Protein AF-A0A9C8JE12-F1 (afdb_monomer_lite)

Radius of gyration: 13.04 Å; chains: 1; bounding box: 27×25×39 Å

Structure (mmCIF, N/CA/C/O backbone):
data_AF-A0A9C8JE12-F1
#
_entry.id   AF-A0A9C8JE12-F1
#
loop_
_atom_site.group_PDB
_atom_site.id
_atom_site.type_symbol
_atom_site.label_atom_id
_atom_site.label_alt_id
_atom_site.label_comp_id
_atom_site.label_asym_id
_atom_site.label_entity_id
_atom_site.label_seq_id
_atom_site.pdbx_PDB_ins_code
_atom_site.Cartn_x
_atom_site.Cartn_y
_atom_site.Cartn_z
_atom_site.occupancy
_atom_site.B_iso_or_equiv
_atom_site.auth_seq_id
_atom_site.auth_comp_id
_atom_site.auth_asym_id
_atom_site.auth_atom_id
_atom_site.pdbx_PDB_model_num
ATOM 1 N N . MET A 1 1 ? -11.491 -15.422 -27.405 1.00 33.59 1 MET A N 1
ATOM 2 C CA . MET A 1 1 ? -12.211 -15.030 -26.173 1.00 33.59 1 MET A CA 1
ATOM 3 C C . MET A 1 1 ? -11.175 -14.828 -25.069 1.00 33.59 1 MET A C 1
ATOM 5 O O . MET A 1 1 ? -10.808 -15.779 -24.396 1.00 33.59 1 MET A O 1
ATOM 9 N N . ILE A 1 2 ? -10.594 -13.628 -24.965 1.00 37.97 2 ILE A N 1
ATOM 10 C CA . ILE A 1 2 ? -9.573 -13.327 -23.949 1.00 37.97 2 ILE A CA 1
ATOM 11 C C . ILE A 1 2 ? -10.324 -12.808 -22.727 1.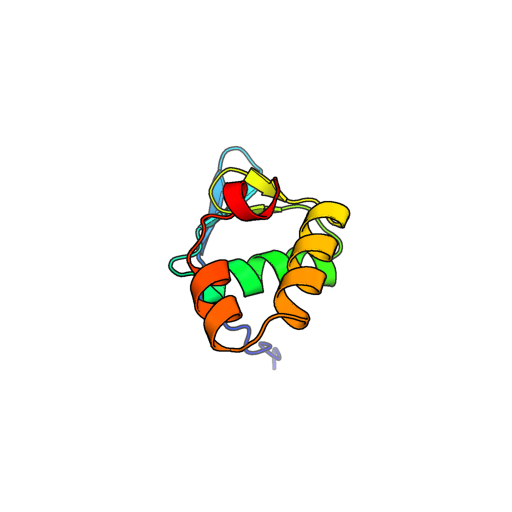00 37.97 2 ILE A C 1
ATOM 13 O O . ILE A 1 2 ? -10.998 -11.783 -22.804 1.00 37.97 2 ILE A O 1
ATOM 17 N N . LYS A 1 3 ? -10.273 -13.560 -21.625 1.00 37.47 3 LYS A N 1
ATOM 18 C CA . LYS A 1 3 ? -10.844 -13.149 -20.341 1.00 37.47 3 LYS A CA 1
ATOM 19 C C . LYS A 1 3 ? -9.992 -12.007 -19.792 1.00 37.47 3 LYS A C 1
ATOM 21 O O . LYS A 1 3 ? -9.021 -12.236 -19.078 1.00 37.47 3 LYS A O 1
ATOM 26 N N . THR A 1 4 ? -10.336 -10.779 -20.159 1.00 34.97 4 THR A N 1
ATOM 27 C CA . THR A 1 4 ? -9.825 -9.582 -19.497 1.00 34.97 4 THR A CA 1
ATOM 28 C C . THR A 1 4 ? -10.378 -9.605 -18.081 1.00 34.97 4 THR A C 1
ATOM 30 O O . THR A 1 4 ? -11.532 -9.255 -17.852 1.00 34.97 4 THR A O 1
ATOM 33 N N . ALA A 1 5 ? -9.576 -10.084 -17.130 1.00 41.62 5 ALA A N 1
ATOM 34 C CA . ALA A 1 5 ? -9.830 -9.819 -15.727 1.00 41.62 5 ALA A CA 1
ATOM 35 C C . ALA A 1 5 ? -9.960 -8.300 -15.585 1.00 41.62 5 ALA A C 1
ATOM 37 O O . ALA A 1 5 ? -9.035 -7.556 -15.925 1.00 41.62 5 ALA A O 1
ATOM 38 N N . THR A 1 6 ? -11.142 -7.857 -15.169 1.00 43.75 6 THR A N 1
ATOM 39 C CA . THR A 1 6 ? -11.494 -6.478 -14.842 1.00 43.75 6 THR A CA 1
ATOM 40 C C . THR A 1 6 ? -10.585 -5.985 -13.717 1.00 43.75 6 THR A C 1
ATOM 42 O O . THR A 1 6 ? -10.966 -5.963 -12.553 1.00 43.75 6 THR A O 1
ATOM 45 N N . ASN A 1 7 ? -9.339 -5.643 -14.034 1.00 41.97 7 ASN A N 1
ATOM 46 C CA . ASN A 1 7 ? -8.410 -5.078 -13.071 1.00 41.97 7 ASN A CA 1
ATOM 47 C C . ASN A 1 7 ? -8.633 -3.570 -13.050 1.00 41.97 7 ASN A C 1
ATOM 49 O O . ASN A 1 7 ? -8.263 -2.867 -13.992 1.00 41.97 7 ASN A O 1
ATOM 53 N N . MET A 1 8 ? -9.269 -3.098 -11.975 1.00 44.44 8 MET A N 1
ATOM 54 C CA . MET A 1 8 ? -9.357 -1.691 -11.578 1.00 44.44 8 MET A CA 1
ATOM 55 C C . MET A 1 8 ? -7.948 -1.077 -11.530 1.00 44.44 8 MET A C 1
ATOM 57 O O . MET A 1 8 ? -7.303 -1.045 -10.487 1.00 44.44 8 MET A O 1
ATOM 61 N N . LYS A 1 9 ? -7.438 -0.592 -12.665 1.00 48.81 9 LYS A N 1
ATOM 62 C CA . LYS A 1 9 ? -6.201 0.196 -12.730 1.00 48.81 9 LYS A CA 1
ATOM 63 C C . LYS A 1 9 ? -6.532 1.644 -12.390 1.00 48.81 9 LYS A C 1
ATOM 65 O O . LYS A 1 9 ? -6.582 2.497 -13.269 1.00 48.81 9 LYS A O 1
ATOM 70 N N . THR A 1 10 ? -6.806 1.913 -11.119 1.00 53.75 10 THR A N 1
ATOM 71 C CA . THR A 1 10 ? -7.041 3.277 -10.618 1.00 53.75 10 THR A CA 1
ATOM 72 C C . THR A 1 10 ? -5.739 4.058 -10.389 1.00 53.75 10 THR A C 1
ATOM 74 O O . THR A 1 10 ? -5.773 5.250 -10.113 1.00 53.75 10 THR A O 1
ATOM 77 N N . TYR A 1 11 ? -4.575 3.430 -10.597 1.00 62.38 11 TYR A N 1
ATOM 78 C CA . TYR A 1 11 ? -3.257 4.064 -10.543 1.00 62.38 11 TYR A CA 1
ATOM 79 C C . TYR A 1 11 ? -2.464 3.878 -11.847 1.00 62.38 11 TYR A C 1
ATOM 81 O O . TYR A 1 11 ? -2.516 2.828 -12.498 1.00 62.38 11 TYR A O 1
ATOM 89 N N . ARG A 1 12 ? -1.705 4.911 -12.241 1.00 63.38 12 ARG A N 1
ATOM 90 C CA . ARG A 1 12 ? -0.880 4.904 -13.460 1.00 63.38 12 ARG A CA 1
ATOM 91 C C . ARG A 1 12 ? 0.464 4.242 -13.154 1.00 63.38 12 ARG A C 1
ATOM 93 O O . ARG A 1 12 ? 1.236 4.768 -12.358 1.00 63.38 12 ARG A O 1
ATOM 100 N N . ARG A 1 13 ? 0.757 3.115 -13.815 1.00 62.56 13 ARG A N 1
ATOM 101 C CA . ARG A 1 13 ? 2.102 2.514 -13.836 1.00 62.56 13 ARG A CA 1
ATOM 102 C C . ARG A 1 13 ? 2.915 3.194 -14.939 1.00 62.56 13 ARG A C 1
ATOM 104 O O . ARG A 1 13 ? 2.597 3.033 -16.117 1.00 62.56 13 ARG A O 1
ATOM 111 N N . VAL A 1 14 ? 3.928 3.968 -14.571 1.00 63.28 14 VAL A N 1
ATOM 112 C CA . VAL A 1 14 ? 4.897 4.565 -15.499 1.00 63.28 14 VAL A CA 1
ATOM 113 C C . VAL A 1 14 ? 6.221 3.818 -15.395 1.00 63.28 14 VAL A C 1
ATOM 115 O O . VAL A 1 14 ? 6.608 3.372 -14.321 1.00 63.28 14 VAL A O 1
ATOM 118 N N . ARG A 1 15 ? 6.922 3.638 -16.515 1.00 61.06 15 ARG A N 1
ATOM 119 C CA . ARG A 1 15 ? 8.315 3.188 -16.476 1.00 61.06 15 ARG A CA 1
ATOM 120 C C . ARG A 1 15 ? 9.185 4.424 -16.306 1.00 61.06 15 ARG A C 1
ATOM 122 O O . ARG A 1 15 ? 9.307 5.198 -17.250 1.00 61.06 15 ARG A O 1
ATOM 129 N N . GLN A 1 16 ? 9.774 4.599 -15.129 1.00 53.09 16 GLN A N 1
ATOM 130 C CA . GLN A 1 16 ? 10.836 5.580 -14.917 1.00 53.09 16 GLN A CA 1
ATOM 131 C C . GLN A 1 16 ? 12.159 4.835 -14.777 1.00 53.09 16 GLN A C 1
ATOM 133 O O . GLN A 1 16 ? 12.303 3.989 -13.898 1.00 53.09 16 GLN A O 1
ATOM 138 N N . HIS A 1 17 ? 13.114 5.120 -15.667 1.00 47.28 17 HIS A N 1
ATOM 139 C CA . HIS A 1 17 ? 14.466 4.542 -15.631 1.00 47.28 17 HIS A CA 1
ATOM 140 C C . HIS A 1 17 ? 14.505 3.000 -15.556 1.00 47.28 17 HIS A C 1
ATOM 142 O O . HIS A 1 17 ? 15.338 2.425 -14.868 1.00 47.28 17 HIS A O 1
ATOM 148 N N . GLY A 1 18 ? 13.583 2.317 -16.246 1.00 59.50 18 GLY A N 1
ATOM 149 C CA . GLY A 1 18 ? 13.500 0.848 -16.255 1.00 59.50 18 GLY A CA 1
ATOM 150 C C . GLY A 1 18 ? 12.709 0.228 -15.095 1.00 59.50 18 GLY A C 1
ATOM 151 O O . GLY A 1 18 ? 12.364 -0.948 -15.174 1.00 59.50 18 GLY A O 1
ATOM 152 N N . THR A 1 19 ? 12.323 1.015 -14.087 1.00 59.31 19 THR A N 1
ATOM 153 C CA . THR A 1 19 ? 11.531 0.562 -12.934 1.00 59.31 19 THR A CA 1
ATOM 154 C C . THR A 1 19 ? 10.062 0.949 -13.099 1.00 59.31 19 THR A C 1
ATOM 156 O O . THR A 1 19 ? 9.737 2.059 -13.527 1.00 59.31 19 THR A O 1
ATOM 159 N N . LEU A 1 20 ? 9.150 0.028 -12.769 1.00 65.94 20 LEU A N 1
ATOM 160 C CA . LEU A 1 20 ? 7.719 0.324 -12.713 1.00 65.94 20 LEU A CA 1
ATOM 161 C C . LEU A 1 20 ? 7.428 1.181 -11.479 1.00 65.94 20 LEU A C 1
ATOM 163 O O . LEU A 1 20 ? 7.594 0.731 -10.345 1.00 65.94 20 LEU A O 1
ATOM 167 N N . GLU A 1 21 ? 6.966 2.401 -11.716 1.00 71.31 21 GLU A N 1
ATOM 168 C CA . GLU A 1 21 ? 6.521 3.329 -10.690 1.00 71.31 21 GLU A CA 1
ATOM 169 C C . GLU A 1 21 ? 5.009 3.500 -10.749 1.00 71.31 21 GLU A C 1
ATOM 171 O O . GLU A 1 21 ? 4.417 3.746 -11.801 1.00 71.31 21 GLU A O 1
ATOM 176 N N . THR A 1 22 ? 4.386 3.340 -9.593 1.00 75.75 22 THR A N 1
ATOM 177 C CA . THR A 1 22 ? 2.978 3.589 -9.362 1.00 75.75 22 THR A CA 1
ATOM 178 C C . THR A 1 22 ? 2.825 4.953 -8.716 1.00 75.75 22 THR A C 1
ATOM 180 O O . THR A 1 22 ? 3.307 5.179 -7.607 1.00 75.75 22 THR A O 1
ATOM 183 N N . ILE A 1 23 ? 2.114 5.839 -9.409 1.00 67.88 23 ILE A N 1
ATOM 184 C CA . ILE A 1 23 ? 1.686 7.126 -8.863 1.00 67.88 23 ILE A CA 1
ATOM 185 C C . ILE A 1 23 ? 0.226 6.962 -8.459 1.00 67.88 23 ILE A C 1
ATOM 187 O O . ILE A 1 23 ? -0.658 6.846 -9.318 1.00 67.88 23 ILE A O 1
ATOM 191 N N . ALA A 1 24 ? -0.022 6.886 -7.155 1.00 71.12 24 ALA A N 1
ATOM 192 C CA . ALA A 1 24 ? -1.377 6.784 -6.643 1.00 71.12 24 ALA A CA 1
ATOM 193 C C . ALA A 1 24 ? -2.024 8.175 -6.642 1.00 71.12 24 ALA A C 1
ATOM 195 O O . ALA A 1 24 ? -1.561 9.087 -5.963 1.00 71.12 24 ALA A O 1
ATOM 196 N N . GLY A 1 25 ? -3.115 8.343 -7.395 1.00 69.56 25 GLY A N 1
ATOM 197 C CA . GLY A 1 25 ? -3.847 9.615 -7.439 1.00 69.56 25 GLY A CA 1
ATOM 198 C C . GLY A 1 25 ? -4.582 9.943 -6.133 1.00 69.56 25 GLY A C 1
ATOM 199 O O . GLY A 1 25 ? -4.971 11.086 -5.914 1.00 69.56 25 GLY A O 1
ATOM 200 N N . ASN A 1 26 ? -4.783 8.951 -5.260 1.00 83.69 26 ASN A N 1
ATOM 201 C CA . ASN A 1 26 ? -5.395 9.100 -3.943 1.00 83.69 26 ASN A CA 1
ATOM 202 C C . ASN A 1 26 ? -4.960 7.965 -2.992 1.00 83.69 26 ASN A C 1
ATOM 204 O O . ASN A 1 26 ? -4.314 6.993 -3.389 1.00 83.69 26 ASN A O 1
ATOM 208 N N . GLY A 1 27 ? -5.361 8.075 -1.724 1.00 85.88 27 GLY A N 1
ATOM 209 C CA . GLY A 1 27 ? -4.989 7.126 -0.676 1.00 85.88 27 GLY A CA 1
ATOM 210 C C . GLY A 1 27 ? -5.501 5.697 -0.855 1.00 85.88 27 GLY A C 1
ATOM 211 O O . GLY A 1 27 ? -4.811 4.747 -0.491 1.00 85.88 27 GLY A O 1
ATOM 212 N N . LYS A 1 28 ? -6.689 5.511 -1.438 1.00 87.38 28 LYS A N 1
ATOM 213 C CA . LYS A 1 28 ? -7.242 4.169 -1.679 1.00 87.38 28 LYS A CA 1
ATOM 214 C C . LYS A 1 28 ? -6.409 3.427 -2.722 1.00 87.3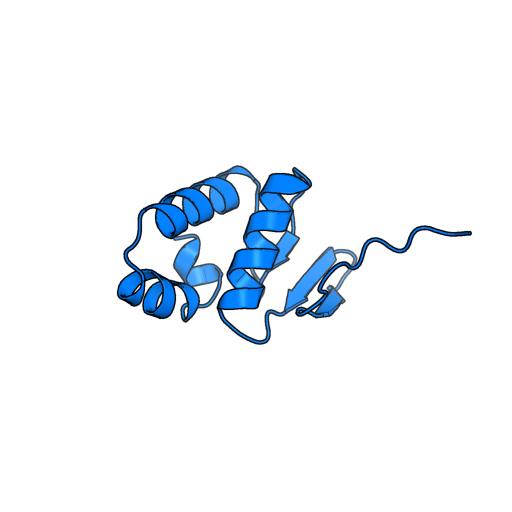8 28 LYS A C 1
ATOM 216 O O . LYS A 1 28 ? -6.096 2.251 -2.547 1.00 87.38 28 LYS A O 1
ATOM 221 N N . ASP A 1 29 ? -6.002 4.136 -3.767 1.00 88.88 29 ASP A N 1
ATOM 222 C CA . ASP A 1 29 ? -5.187 3.575 -4.841 1.00 88.88 29 ASP A CA 1
ATOM 223 C C . ASP A 1 29 ? -3.779 3.225 -4.363 1.00 88.88 29 ASP A C 1
ATOM 225 O O . ASP A 1 29 ? -3.234 2.200 -4.765 1.00 88.88 29 ASP A O 1
ATOM 229 N N . ARG A 1 30 ? -3.229 4.016 -3.435 1.00 91.44 30 ARG A N 1
ATOM 230 C CA . ARG A 1 30 ? -1.953 3.728 -2.772 1.00 91.44 30 ARG A CA 1
ATOM 231 C C . ARG A 1 30 ? -2.004 2.419 -2.000 1.00 91.44 30 ARG A C 1
ATOM 233 O O . ARG A 1 30 ? -1.157 1.559 -2.210 1.00 91.44 30 ARG A O 1
ATOM 240 N N . ILE A 1 31 ? -3.019 2.238 -1.157 1.00 93.75 31 ILE A N 1
ATOM 241 C CA . ILE A 1 31 ? -3.192 0.996 -0.392 1.00 93.75 31 ILE A CA 1
ATOM 242 C C . ILE A 1 31 ? -3.375 -0.203 -1.330 1.00 93.75 31 ILE A C 1
ATOM 244 O O . ILE A 1 31 ? -2.784 -1.256 -1.100 1.00 93.75 31 ILE A O 1
ATOM 248 N N . ASN A 1 32 ? -4.120 -0.050 -2.427 1.00 91.75 32 ASN A N 1
ATOM 249 C CA . ASN A 1 32 ? -4.268 -1.112 -3.427 1.00 91.75 32 ASN A CA 1
ATOM 250 C C . ASN A 1 32 ? -2.943 -1.450 -4.133 1.00 91.75 32 ASN A C 1
ATOM 252 O O . ASN A 1 32 ? -2.639 -2.625 -4.345 1.00 91.75 32 ASN A O 1
ATOM 256 N N . ALA A 1 33 ? -2.138 -0.442 -4.473 1.00 89.81 33 ALA A N 1
ATOM 257 C CA . ALA A 1 33 ? -0.816 -0.645 -5.054 1.00 89.81 33 ALA A CA 1
ATOM 258 C C . ALA A 1 33 ? 0.122 -1.381 -4.084 1.00 89.81 33 ALA A C 1
ATOM 260 O O . ALA A 1 33 ? 0.785 -2.335 -4.484 1.00 89.81 33 ALA A O 1
ATOM 261 N N . ILE A 1 34 ? 0.112 -1.006 -2.800 1.00 92.06 34 ILE A N 1
ATOM 262 C CA . ILE A 1 34 ? 0.881 -1.683 -1.744 1.00 92.06 34 ILE A CA 1
ATOM 263 C C . ILE A 1 34 ? 0.406 -3.134 -1.576 1.00 92.06 34 ILE A C 1
ATOM 265 O O . ILE A 1 34 ? 1.221 -4.050 -1.532 1.00 92.06 34 ILE A O 1
ATOM 269 N N . ARG A 1 35 ? -0.906 -3.391 -1.586 1.00 94.25 35 ARG A N 1
ATOM 270 C CA . ARG A 1 35 ? -1.446 -4.764 -1.561 1.00 94.25 35 ARG A CA 1
ATOM 271 C C . ARG A 1 35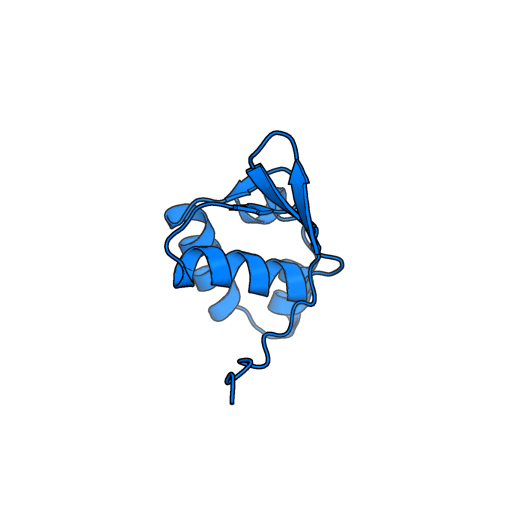 ? -1.025 -5.592 -2.776 1.00 94.25 35 ARG A C 1
ATOM 273 O O . ARG A 1 35 ? -0.843 -6.800 -2.654 1.00 94.25 35 ARG A O 1
ATOM 280 N N . THR A 1 36 ? -0.843 -4.959 -3.933 1.00 90.44 36 THR A N 1
ATOM 281 C CA . THR A 1 36 ? -0.374 -5.637 -5.151 1.00 90.44 36 THR A CA 1
ATOM 282 C C . THR A 1 36 ? 1.073 -6.108 -5.011 1.00 90.44 36 THR A C 1
ATOM 284 O O . THR A 1 36 ? 1.371 -7.211 -5.446 1.00 90.44 36 THR A O 1
ATOM 287 N N . VAL A 1 37 ? 1.946 -5.341 -4.346 1.00 91.19 37 VAL A N 1
ATOM 288 C CA . VAL A 1 37 ? 3.326 -5.765 -4.008 1.00 91.19 37 VAL A CA 1
ATOM 289 C C . VAL A 1 37 ? 3.301 -7.069 -3.207 1.00 91.19 37 VAL A C 1
ATOM 291 O O . VAL A 1 37 ? 4.017 -8.012 -3.539 1.00 91.19 37 VAL A O 1
ATOM 294 N N . VAL A 1 38 ? 2.416 -7.155 -2.206 1.00 93.69 38 VAL A N 1
ATOM 295 C CA . VAL A 1 38 ? 2.237 -8.371 -1.396 1.00 93.69 38 VAL A CA 1
ATOM 296 C C . VAL A 1 38 ? 1.714 -9.531 -2.242 1.00 93.69 38 VAL A C 1
ATOM 298 O O . VAL A 1 38 ? 2.295 -10.613 -2.248 1.00 93.69 38 VAL A O 1
ATOM 301 N N . HIS A 1 39 ? 0.639 -9.300 -2.996 1.00 92.25 39 HIS A N 1
ATOM 302 C CA . HIS A 1 39 ? -0.015 -10.333 -3.799 1.00 92.25 39 HIS A CA 1
ATOM 303 C C . HIS A 1 39 ? 0.875 -10.869 -4.932 1.00 92.25 39 HIS A C 1
ATOM 305 O O . HIS A 1 39 ? 0.913 -12.071 -5.175 1.00 92.25 39 HIS A O 1
ATOM 311 N N . GLU A 1 40 ? 1.590 -9.991 -5.637 1.00 88.75 40 GLU A N 1
ATOM 312 C CA . GLU A 1 40 ? 2.504 -10.364 -6.723 1.00 88.75 40 GLU A CA 1
ATOM 313 C C . GLU A 1 40 ? 3.864 -10.848 -6.192 1.00 88.75 40 GLU A C 1
ATOM 315 O O . GLU A 1 40 ? 4.648 -11.390 -6.967 1.00 88.75 40 GLU A O 1
ATOM 320 N N . SER A 1 41 ? 4.144 -10.685 -4.888 1.00 90.44 41 SER A N 1
ATOM 321 C CA . SER A 1 41 ? 5.445 -10.985 -4.267 1.00 90.44 41 SER A CA 1
ATOM 322 C C . SER A 1 41 ? 6.614 -10.318 -5.004 1.00 90.44 41 SER A C 1
ATOM 324 O O . SER A 1 41 ? 7.678 -10.904 -5.201 1.00 90.44 41 SER A O 1
ATOM 326 N N . GLN A 1 42 ? 6.400 -9.078 -5.443 1.00 86.81 42 GLN A N 1
ATOM 327 C CA . GLN A 1 42 ? 7.351 -8.277 -6.215 1.00 86.81 42 GLN A CA 1
ATOM 328 C C . GLN A 1 42 ? 7.517 -6.911 -5.573 1.00 86.81 42 GLN A C 1
ATOM 330 O O . GLN A 1 42 ? 6.576 -6.395 -4.986 1.00 86.81 42 GLN A O 1
ATOM 335 N N . PHE A 1 43 ? 8.681 -6.290 -5.746 1.00 87.12 43 PHE A N 1
ATOM 336 C CA . PHE A 1 43 ? 8.892 -4.902 -5.349 1.00 87.12 43 PHE A CA 1
ATOM 337 C C . PHE A 1 43 ? 8.305 -3.934 -6.386 1.00 87.12 43 PHE A C 1
ATOM 339 O O . PHE A 1 43 ? 8.279 -4.214 -7.588 1.00 87.12 43 PHE A O 1
ATOM 346 N N . ALA A 1 44 ? 7.869 -2.761 -5.935 1.00 88.25 44 ALA A N 1
ATOM 347 C CA . ALA A 1 44 ? 7.413 -1.692 -6.819 1.00 88.25 44 ALA A CA 1
ATOM 348 C C . ALA A 1 44 ? 7.811 -0.327 -6.268 1.00 88.25 44 ALA A C 1
ATOM 350 O O . ALA A 1 44 ? 7.893 -0.138 -5.057 1.00 88.25 44 ALA A O 1
ATOM 351 N N . LYS A 1 45 ? 8.015 0.653 -7.151 1.00 88.75 45 LYS A N 1
ATOM 352 C CA . LYS A 1 45 ? 8.172 2.040 -6.717 1.00 88.75 45 LYS A CA 1
ATOM 353 C C . LYS A 1 45 ? 6.779 2.646 -6.526 1.00 88.75 45 LYS A C 1
ATOM 355 O O . LYS A 1 45 ? 5.993 2.643 -7.470 1.00 88.75 45 LYS A O 1
ATOM 360 N N . ILE A 1 46 ? 6.444 3.109 -5.328 1.00 88.81 46 ILE A N 1
ATOM 361 C CA . ILE A 1 46 ? 5.145 3.710 -4.991 1.00 88.81 46 ILE A CA 1
ATOM 362 C C . ILE A 1 46 ? 5.418 5.090 -4.405 1.00 88.81 46 ILE A C 1
ATOM 364 O O . ILE A 1 46 ? 6.159 5.210 -3.433 1.00 88.81 46 ILE A O 1
ATOM 368 N N . ASP A 1 47 ? 4.851 6.127 -5.023 1.00 88.25 47 ASP A N 1
ATOM 369 C CA . ASP A 1 47 ? 5.082 7.535 -4.664 1.00 88.25 47 ASP A CA 1
ATOM 370 C C . ASP A 1 47 ? 6.570 7.875 -4.458 1.00 88.25 47 ASP A C 1
ATOM 372 O O . ASP A 1 47 ? 6.963 8.490 -3.468 1.00 88.25 47 ASP A O 1
ATOM 376 N N . GLY A 1 48 ? 7.429 7.434 -5.380 1.00 86.12 48 GLY A N 1
ATOM 377 C CA . GLY A 1 48 ? 8.858 7.728 -5.318 1.00 86.12 48 GLY A CA 1
ATOM 378 C C . GLY A 1 48 ? 9.700 6.759 -4.475 1.00 86.12 48 GLY A C 1
ATOM 379 O O . GLY A 1 48 ? 10.919 6.749 -4.643 1.00 86.12 48 GLY A O 1
ATOM 380 N N . VAL A 1 49 ? 9.094 5.913 -3.632 1.00 88.50 49 VAL A N 1
ATOM 381 C CA . VAL A 1 49 ? 9.809 5.007 -2.709 1.00 88.50 49 VAL A CA 1
ATOM 382 C C . VAL A 1 49 ? 9.733 3.563 -3.183 1.00 88.50 49 VAL A C 1
ATOM 384 O O . VAL A 1 49 ? 8.687 3.101 -3.633 1.00 88.50 49 VAL A O 1
ATOM 387 N N . MET A 1 50 ? 10.849 2.838 -3.095 1.00 89.75 50 MET A N 1
ATOM 388 C CA . MET A 1 50 ? 10.868 1.403 -3.367 1.00 89.75 50 MET A CA 1
ATOM 389 C C . MET A 1 50 ? 10.192 0.661 -2.216 1.00 89.75 50 MET A C 1
ATOM 391 O O . MET A 1 50 ? 10.670 0.694 -1.089 1.00 89.75 50 MET A O 1
ATOM 395 N N . MET A 1 51 ? 9.080 0.005 -2.521 1.00 91.69 51 MET A N 1
ATOM 396 C CA . MET A 1 51 ? 8.302 -0.780 -1.578 1.00 91.69 51 MET A CA 1
ATOM 397 C C . MET A 1 51 ? 8.615 -2.261 -1.789 1.00 91.69 51 MET A C 1
ATOM 399 O O . MET A 1 51 ? 8.331 -2.810 -2.858 1.00 91.69 51 MET A O 1
ATOM 403 N N . ASP A 1 52 ? 9.224 -2.889 -0.787 1.00 93.44 52 ASP A N 1
ATOM 404 C CA . ASP A 1 52 ? 9.482 -4.328 -0.756 1.00 93.44 52 ASP A CA 1
ATOM 405 C C . ASP A 1 52 ? 8.328 -5.108 -0.095 1.00 93.44 52 ASP A C 1
ATOM 407 O O . ASP A 1 52 ? 7.381 -4.533 0.448 1.00 93.44 52 ASP A O 1
ATOM 411 N N . LEU A 1 53 ? 8.413 -6.440 -0.151 1.00 93.12 53 LEU A N 1
ATOM 412 C CA . LEU A 1 53 ? 7.387 -7.342 0.370 1.00 93.12 53 LEU A CA 1
ATOM 413 C C . LEU A 1 53 ? 7.203 -7.234 1.889 1.00 93.12 53 LEU A C 1
ATOM 415 O O . LEU A 1 53 ? 6.069 -7.294 2.366 1.00 93.12 53 LEU A O 1
ATOM 419 N N . PHE A 1 54 ? 8.286 -7.092 2.651 1.00 93.81 54 PHE A N 1
ATOM 420 C CA . PHE A 1 54 ? 8.230 -7.003 4.107 1.00 93.81 54 PHE A CA 1
ATOM 421 C C . PHE A 1 54 ? 7.546 -5.703 4.533 1.00 93.81 54 PHE A C 1
ATOM 423 O O . PHE A 1 54 ? 6.553 -5.732 5.264 1.00 93.81 54 PHE A O 1
ATOM 430 N N . THR A 1 55 ? 8.003 -4.580 3.983 1.00 94.56 55 THR A N 1
ATOM 431 C CA . THR A 1 55 ? 7.445 -3.253 4.250 1.00 94.56 55 THR A CA 1
ATOM 432 C C . THR A 1 55 ? 5.975 -3.179 3.830 1.00 94.56 55 THR A C 1
ATOM 434 O O . THR A 1 55 ? 5.116 -2.765 4.610 1.00 94.56 55 THR A O 1
ATOM 437 N N . ALA A 1 56 ? 5.638 -3.664 2.629 1.00 95.12 56 ALA A N 1
ATOM 438 C CA . ALA A 1 56 ? 4.254 -3.684 2.160 1.00 95.12 56 ALA A CA 1
ATOM 439 C C . ALA A 1 56 ? 3.344 -4.562 3.030 1.00 95.12 56 ALA A C 1
ATOM 441 O O . ALA A 1 56 ? 2.194 -4.193 3.286 1.00 95.12 56 ALA A O 1
ATOM 442 N N . SER A 1 57 ? 3.854 -5.701 3.506 1.00 95.44 57 SER A N 1
ATOM 443 C CA . SER A 1 57 ? 3.108 -6.596 4.394 1.00 95.44 57 SER A CA 1
ATOM 444 C C . SER A 1 57 ? 2.801 -5.926 5.728 1.00 95.44 57 SER A C 1
ATOM 446 O O . SER A 1 57 ? 1.655 -5.978 6.175 1.00 95.44 57 SER A O 1
ATOM 448 N N . LEU A 1 58 ? 3.781 -5.244 6.330 1.00 95.31 58 LEU A N 1
ATOM 449 C CA . LEU A 1 58 ? 3.586 -4.506 7.578 1.00 95.31 58 LEU A CA 1
ATOM 450 C C . LEU A 1 58 ? 2.525 -3.409 7.418 1.00 95.31 58 LEU A C 1
ATOM 452 O O . LEU A 1 58 ? 1.596 -3.322 8.221 1.00 95.31 58 LEU A O 1
ATOM 456 N N . ILE A 1 59 ? 2.607 -2.625 6.341 1.00 95.31 59 ILE A N 1
ATOM 457 C CA . ILE A 1 59 ? 1.624 -1.574 6.049 1.00 95.31 59 ILE A CA 1
ATOM 458 C C . ILE A 1 59 ? 0.217 -2.162 5.894 1.00 95.31 59 ILE A C 1
ATOM 460 O O . ILE A 1 59 ? -0.741 -1.602 6.428 1.00 95.31 59 ILE A O 1
ATOM 464 N N . CYS A 1 60 ? 0.069 -3.288 5.188 1.00 95.44 60 CYS A N 1
ATOM 465 C CA . CYS A 1 60 ? -1.230 -3.946 5.029 1.00 95.44 60 CYS A CA 1
ATOM 466 C C . CYS A 1 60 ? -1.791 -4.429 6.371 1.00 95.44 60 CYS A C 1
ATOM 468 O O . CYS A 1 60 ? -2.964 -4.194 6.652 1.00 95.44 60 CYS A O 1
ATOM 470 N N . GLN A 1 61 ? -0.956 -5.037 7.216 1.00 96.31 61 GLN A N 1
ATOM 471 C CA . GLN A 1 61 ? -1.362 -5.499 8.545 1.00 96.31 61 GLN A CA 1
ATOM 472 C C . GLN A 1 61 ? -1.841 -4.341 9.422 1.00 96.31 61 GLN A C 1
ATOM 474 O O . GLN A 1 61 ? -2.924 -4.425 10.002 1.00 96.31 61 GLN A O 1
ATOM 479 N N . ILE A 1 62 ? -1.081 -3.240 9.466 1.00 94.88 62 ILE A N 1
ATOM 480 C CA . ILE A 1 62 ? -1.484 -2.023 10.179 1.00 94.88 62 ILE A CA 1
ATOM 481 C C . ILE A 1 62 ? -2.809 -1.521 9.611 1.00 94.88 62 ILE A C 1
ATOM 483 O O . ILE A 1 62 ? -3.755 -1.306 10.363 1.00 94.88 62 ILE A O 1
ATOM 487 N N . TYR A 1 63 ? -2.914 -1.376 8.289 1.00 95.00 63 TYR A N 1
ATOM 488 C CA . TYR A 1 63 ? -4.129 -0.875 7.659 1.00 95.00 63 TYR A CA 1
ATOM 489 C C . TYR A 1 63 ? -5.352 -1.713 8.026 1.00 95.00 63 TYR A C 1
ATOM 491 O O . TYR A 1 63 ? -6.397 -1.146 8.332 1.00 95.00 63 TYR A O 1
ATOM 499 N N . ASP A 1 64 ? -5.237 -3.038 8.030 1.00 96.25 64 ASP A N 1
ATOM 500 C CA . ASP A 1 64 ? -6.363 -3.943 8.240 1.00 96.25 64 ASP A CA 1
ATOM 501 C C . ASP A 1 64 ? -6.947 -3.847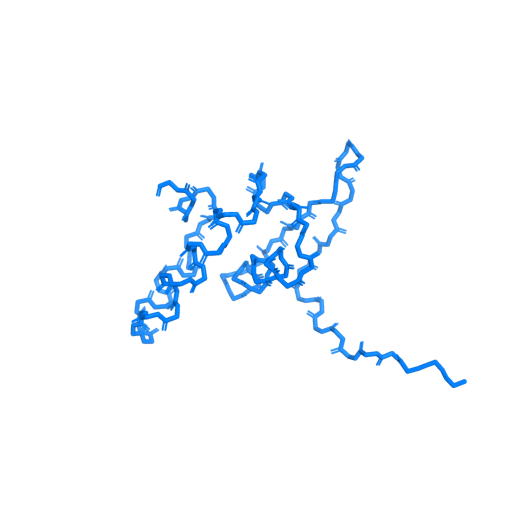 9.655 1.00 96.25 64 ASP A C 1
ATOM 503 O O . ASP A 1 64 ? -8.178 -3.858 9.788 1.00 96.25 64 ASP A O 1
ATOM 507 N N . VAL A 1 65 ? -6.105 -3.633 10.676 1.00 96.94 65 VAL A N 1
ATOM 508 C CA . VAL A 1 65 ? -6.529 -3.505 12.085 1.00 96.94 65 VAL A CA 1
ATOM 509 C C . VAL A 1 65 ? -7.103 -2.129 12.446 1.00 96.94 65 VAL A C 1
ATOM 511 O O . VAL A 1 65 ? -7.730 -1.977 13.494 1.00 96.94 65 VAL A O 1
ATOM 514 N N . LEU A 1 66 ? -6.924 -1.111 11.598 1.00 95.94 66 LEU A N 1
ATOM 515 C CA . LEU 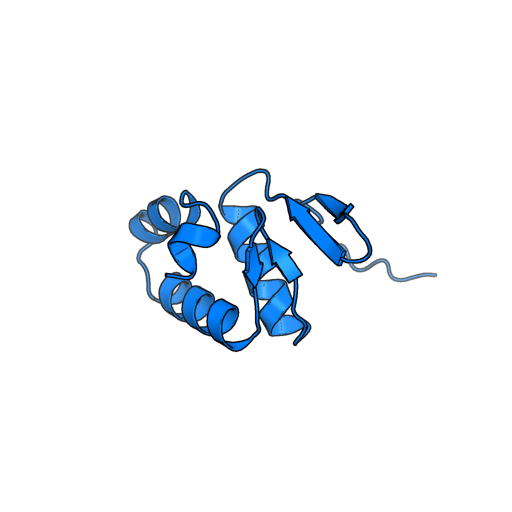A 1 66 ? -7.431 0.237 11.867 1.00 95.94 66 LEU A CA 1
ATOM 516 C C . LEU A 1 66 ? -8.963 0.334 11.747 1.00 95.94 66 LEU A C 1
ATOM 518 O O . LEU A 1 66 ? -9.606 -0.294 10.898 1.00 95.94 66 LEU A O 1
ATOM 522 N N . SER A 1 67 ? -9.545 1.229 12.553 1.00 97.00 67 SER A N 1
ATOM 523 C CA . SER A 1 67 ? -10.939 1.665 12.411 1.00 97.00 67 SER A CA 1
ATOM 524 C C . SER A 1 67 ? -11.164 2.401 11.083 1.00 97.00 67 SER A C 1
ATOM 526 O O . SER A 1 67 ? -10.226 2.907 10.469 1.00 97.00 67 SER A O 1
ATOM 528 N N . ASN A 1 68 ? -12.419 2.527 10.640 1.00 95.00 68 ASN A N 1
ATOM 529 C CA . ASN A 1 68 ? -12.748 3.207 9.379 1.00 95.00 68 ASN A CA 1
ATOM 530 C C . ASN A 1 68 ? -12.250 4.660 9.320 1.00 95.00 68 ASN A C 1
ATOM 532 O O . ASN A 1 68 ? -11.829 5.126 8.261 1.00 95.00 68 ASN A O 1
ATOM 536 N N . GLU A 1 69 ? -12.288 5.380 10.441 1.00 95.06 69 GLU A N 1
ATOM 537 C CA . GLU A 1 69 ? -11.776 6.749 10.510 1.00 95.06 69 GLU A CA 1
ATOM 538 C C . GLU A 1 69 ? -10.246 6.776 10.389 1.00 95.06 69 GLU A C 1
ATOM 540 O O . GLU A 1 69 ? -9.695 7.545 9.598 1.00 95.06 69 GLU A O 1
ATOM 545 N N . ASN A 1 70 ? -9.558 5.875 11.094 1.00 95.19 70 ASN A N 1
ATOM 546 C CA . ASN A 1 70 ? -8.102 5.791 11.049 1.00 95.19 70 ASN A CA 1
ATOM 547 C C . ASN A 1 70 ? -7.598 5.275 9.698 1.00 95.19 70 ASN A C 1
ATOM 549 O O . ASN A 1 70 ? -6.581 5.759 9.221 1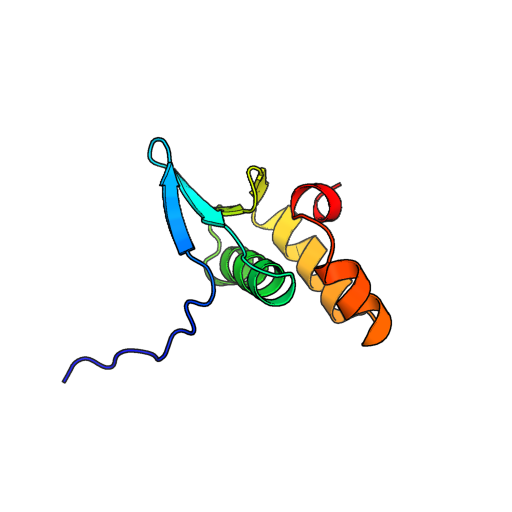.00 95.19 70 ASN A O 1
ATOM 553 N N . LYS A 1 71 ? -8.338 4.390 9.021 1.00 94.81 71 LYS A N 1
ATOM 554 C CA . LYS A 1 71 ? -8.058 3.968 7.639 1.00 94.81 71 LYS A CA 1
ATOM 555 C C . LYS A 1 71 ? -8.071 5.149 6.673 1.00 94.81 71 LYS A C 1
ATOM 557 O O . LYS A 1 71 ? -7.196 5.236 5.815 1.00 94.81 71 LYS A O 1
ATOM 562 N N . LYS A 1 72 ? -9.031 6.074 6.811 1.00 92.81 72 LYS A N 1
ATOM 563 C CA . LYS A 1 72 ? -9.090 7.294 5.984 1.00 92.81 72 LYS A CA 1
ATOM 564 C C . LYS A 1 72 ? -7.886 8.201 6.237 1.00 92.81 72 LYS A C 1
ATOM 566 O O . LYS A 1 72 ? -7.260 8.647 5.279 1.00 92.81 72 LYS A O 1
ATOM 571 N N . LYS A 1 73 ? -7.546 8.433 7.511 1.00 93.31 73 LYS A N 1
ATOM 572 C CA . LYS A 1 73 ? -6.376 9.238 7.904 1.00 93.31 73 LYS A CA 1
ATOM 573 C C . LYS A 1 73 ? -5.077 8.596 7.414 1.00 93.31 73 LYS A C 1
ATOM 575 O O . LYS A 1 73 ? -4.307 9.245 6.719 1.00 93.31 73 LYS A O 1
ATOM 580 N N . PHE A 1 74 ? -4.886 7.306 7.671 1.00 94.06 74 PHE A N 1
ATOM 581 C CA . PHE A 1 74 ? -3.697 6.566 7.264 1.00 94.06 74 PHE A CA 1
ATOM 582 C C . PHE A 1 74 ? -3.522 6.548 5.745 1.00 94.06 74 PHE A C 1
ATOM 584 O O . PHE A 1 74 ? -2.455 6.886 5.248 1.00 94.06 74 PHE A O 1
ATOM 591 N N . ALA A 1 75 ? -4.586 6.256 4.987 1.00 91.75 75 ALA A N 1
ATOM 592 C CA . ALA A 1 75 ? -4.539 6.280 3.526 1.00 91.75 75 ALA A CA 1
ATOM 593 C C . ALA A 1 75 ? -4.167 7.662 2.958 1.00 91.75 75 ALA A C 1
ATOM 595 O O . ALA A 1 75 ? -3.641 7.735 1.851 1.00 91.75 75 ALA A O 1
ATOM 596 N N . SER A 1 76 ? -4.415 8.758 3.684 1.00 91.94 76 SER A N 1
ATOM 597 C CA . SER A 1 76 ? -4.044 10.103 3.227 1.00 91.94 76 SER A CA 1
ATOM 598 C C . SER A 1 76 ? -2.530 10.344 3.202 1.00 91.94 76 SER A C 1
ATOM 600 O O . SER A 1 76 ? -2.072 11.183 2.427 1.00 91.94 76 SER A O 1
ATOM 602 N N . TYR A 1 77 ? -1.747 9.583 3.974 1.00 92.38 77 TYR A N 1
ATOM 603 C CA . TYR A 1 77 ? -0.295 9.727 4.005 1.00 92.38 77 TYR A CA 1
ATOM 604 C C . TYR A 1 77 ? 0.355 9.252 2.698 1.00 92.38 77 TYR A C 1
ATOM 606 O O . TYR A 1 77 ? -0.089 8.255 2.120 1.00 92.38 77 TYR A O 1
ATOM 614 N N . PRO A 1 78 ? 1.404 9.939 2.208 1.00 90.00 78 PRO A N 1
ATOM 615 C CA . PRO A 1 78 ? 2.204 9.442 1.094 1.00 90.00 78 PRO A CA 1
ATOM 616 C C . PRO A 1 78 ? 2.920 8.146 1.498 1.00 90.00 78 PRO A C 1
ATOM 618 O O . PRO A 1 78 ? 3.219 7.943 2.675 1.00 90.00 78 PRO A O 1
ATOM 621 N N . ALA A 1 79 ? 3.221 7.282 0.525 1.00 90.44 79 ALA A N 1
ATOM 622 C CA . ALA A 1 79 ? 3.857 5.987 0.787 1.00 90.44 79 ALA A CA 1
ATOM 623 C C . ALA A 1 79 ? 5.139 6.057 1.654 1.00 90.44 79 ALA A C 1
ATOM 625 O O . ALA A 1 79 ? 5.249 5.229 2.558 1.00 90.44 79 ALA A O 1
ATOM 626 N N . PRO A 1 80 ? 6.058 7.037 1.480 1.00 89.62 80 PRO A N 1
ATOM 627 C CA . PRO A 1 80 ? 7.208 7.193 2.376 1.00 89.62 80 PRO A CA 1
ATOM 628 C C . PRO A 1 80 ? 6.850 7.254 3.864 1.00 89.62 80 PRO A C 1
ATOM 630 O O . PRO A 1 80 ? 7.544 6.659 4.675 1.00 89.62 80 PRO A O 1
ATOM 633 N N . ASN A 1 81 ? 5.750 7.914 4.228 1.00 92.12 81 ASN A N 1
ATOM 634 C CA . ASN A 1 81 ? 5.350 8.083 5.627 1.00 92.12 81 ASN A CA 1
ATOM 635 C C . ASN A 1 81 ? 4.663 6.834 6.201 1.00 92.12 81 ASN A C 1
ATOM 637 O O . ASN A 1 81 ? 4.452 6.753 7.405 1.00 92.12 81 ASN A O 1
ATOM 641 N N . MET A 1 82 ? 4.263 5.887 5.349 1.00 90.69 82 MET A N 1
ATOM 642 C CA . MET A 1 82 ? 3.712 4.595 5.770 1.00 90.69 82 MET A CA 1
ATOM 643 C C . MET A 1 82 ? 4.815 3.559 6.020 1.00 90.69 82 MET A C 1
ATOM 645 O O . MET A 1 82 ? 4.581 2.586 6.725 1.00 90.69 82 MET A O 1
ATOM 649 N N . ALA A 1 83 ? 5.979 3.749 5.396 1.00 83.44 83 ALA A N 1
ATOM 650 C CA . ALA A 1 83 ? 7.100 2.812 5.386 1.00 83.44 83 ALA A CA 1
ATOM 651 C C . ALA A 1 83 ? 8.169 3.107 6.458 1.00 83.44 83 ALA A C 1
ATOM 653 O O . ALA A 1 83 ? 9.211 2.454 6.457 1.00 83.44 83 ALA A O 1
ATOM 654 N N . GLN A 1 84 ? 7.939 4.112 7.309 1.00 73.06 84 GLN A N 1
ATOM 655 C CA . GLN A 1 84 ? 8.851 4.559 8.368 1.00 73.06 84 GLN A CA 1
ATOM 656 C C . GLN A 1 84 ? 8.539 3.921 9.719 1.00 73.06 84 GLN A C 1
ATOM 658 O O . GLN A 1 84 ? 7.346 3.651 9.985 1.00 73.06 84 GLN A O 1
#

Secondary structure (DSSP, 8-state):
----------SEEEEETTEEEEE-SSHHHHHHHHHHHHHHT--EEETTEEE-HHHHHHHHHHHHHS-HHHHHHHHHS-HHHH--

Sequence (84 aa):
MIKTATNMKTYRRVRQHGTLETIAGNGKDRINAIRTVVHESQFAKIDGVMMDLFTASLICQIYDVLSNENKKKFASYPAPNMAQ

Foldseek 3Di:
DDPPPPDPCQWDFDQDPNFTETEHPFLVSQLVVLVVCCVVQHWHHYQNDIRHNVLSVVLNVVLVPDDPVVNRVSSRDGPVVSSD

pLDDT: mean 80.61, std 18.42, range [33.59, 97.0]